Protein AF-A0A0F5I4Z8-F1 (afdb_monomer_lite)

Organism: Bacillus thermotolerans (NCBI:txid1221996)

Secondary structure (DSSP, 8-state):
--SSS-HHHHHHHHHHHHHHHHHHHHHHHHHTT---S-SSSHHHHHHHHHHGGGGGGHHHHHHHHHH-GGGHHHHHHHHHHHTTTTHHHHS--HHHHHHHHHHHHHIIIIIIISGGGHHHHHHHHHHHHHHHHHHHHHHHHHHHHHHHHHHH--

Radius of gyration: 17.78 Å; chains: 1; bounding box: 40×28×57 Å

Sequence (154 aa):
MPIILPMTAVHLIWVIGLGAIFPLGLLIAKLLNIQLLTTDNPLATLGGIVAAPQAFFIPVFIIVYMYIPEYLPFTVGLLGGSHFLPYMWIYRSKAYLFVTLATCLSSLILGGFLVDYAFTLVPLAIVAIYGSGVWLIIKELKQEAVSQKDRLLK

pLDDT: mean 92.79, std 6.93, range [52.69, 98.69]

Structure (mmCIF, N/CA/C/O backbone):
data_AF-A0A0F5I4Z8-F1
#
_entry.id   AF-A0A0F5I4Z8-F1
#
loop_
_atom_site.group_PDB
_atom_site.id
_atom_site.type_symbol
_atom_site.label_atom_id
_atom_site.label_alt_id
_atom_site.label_comp_id
_atom_site.label_asym_id
_atom_site.label_entity_id
_atom_site.label_seq_id
_atom_site.pdbx_PDB_ins_code
_atom_site.Cartn_x
_atom_site.Cartn_y
_atom_site.Cartn_z
_atom_site.occupancy
_atom_site.B_iso_or_equiv
_atom_site.auth_seq_id
_atom_site.auth_comp_id
_atom_site.auth_asym_id
_atom_site.auth_atom_id
_atom_site.pdbx_PDB_model_num
ATOM 1 N N . MET A 1 1 ? 3.739 -8.036 -19.342 1.00 52.69 1 MET A N 1
ATOM 2 C CA . MET A 1 1 ? 3.308 -6.988 -20.300 1.00 52.69 1 MET A CA 1
ATOM 3 C C . MET A 1 1 ? 1.863 -6.596 -20.006 1.00 52.69 1 MET A C 1
ATOM 5 O O . MET A 1 1 ? 1.020 -7.487 -19.989 1.00 52.69 1 MET A O 1
ATOM 9 N N . PRO A 1 2 ? 1.556 -5.318 -19.733 1.00 56.91 2 PRO A N 1
ATOM 10 C CA . PRO A 1 2 ? 0.184 -4.840 -19.623 1.00 56.91 2 PRO A CA 1
ATOM 11 C C . PRO A 1 2 ? -0.512 -5.001 -20.976 1.00 56.91 2 PRO A C 1
ATOM 13 O O . PRO A 1 2 ? 0.045 -4.668 -22.016 1.00 56.91 2 PRO A O 1
ATOM 16 N N . ILE A 1 3 ? -1.729 -5.534 -20.953 1.00 61.28 3 ILE A N 1
ATOM 17 C CA . ILE A 1 3 ? -2.450 -5.947 -22.167 1.00 61.28 3 ILE A CA 1
ATOM 18 C C . ILE A 1 3 ? -3.035 -4.733 -22.922 1.00 61.28 3 ILE A C 1
ATOM 20 O O . ILE A 1 3 ? -3.362 -4.841 -24.097 1.00 61.28 3 ILE A O 1
ATOM 24 N N . ILE A 1 4 ? -3.163 -3.573 -22.260 1.00 79.81 4 ILE A N 1
ATOM 25 C CA . ILE A 1 4 ? -4.024 -2.467 -22.724 1.00 79.81 4 ILE A CA 1
ATOM 26 C C . ILE A 1 4 ? -3.292 -1.116 -22.822 1.00 79.81 4 ILE A C 1
ATOM 28 O O . ILE A 1 4 ? -3.628 -0.305 -23.680 1.00 79.81 4 ILE A O 1
ATOM 32 N N . LEU A 1 5 ? -2.299 -0.847 -21.964 1.00 86.44 5 LEU A N 1
ATOM 33 C CA . LEU A 1 5 ? -1.656 0.471 -21.850 1.00 86.44 5 LEU A CA 1
ATOM 34 C C . LEU A 1 5 ? -0.143 0.402 -22.102 1.00 86.44 5 LEU A C 1
ATOM 36 O O . LEU A 1 5 ? 0.483 -0.584 -21.710 1.00 86.44 5 LEU A O 1
ATOM 40 N N . PRO A 1 6 ? 0.477 1.460 -22.664 1.00 90.94 6 PRO A N 1
ATOM 41 C CA . PRO A 1 6 ? 1.932 1.568 -22.747 1.00 90.94 6 PRO A CA 1
ATOM 42 C C . PRO A 1 6 ? 2.591 1.477 -21.362 1.00 90.94 6 PRO A C 1
ATOM 44 O O . PRO A 1 6 ? 2.075 2.039 -20.395 1.00 90.94 6 PRO A O 1
ATOM 47 N N . MET A 1 7 ? 3.766 0.842 -21.263 1.00 89.81 7 MET A N 1
ATOM 48 C CA . MET A 1 7 ? 4.483 0.678 -19.983 1.00 89.81 7 MET A CA 1
ATOM 49 C C . MET A 1 7 ? 4.735 2.002 -19.261 1.00 89.81 7 MET A C 1
ATOM 51 O O . MET A 1 7 ? 4.546 2.088 -18.052 1.00 89.81 7 MET A O 1
ATOM 55 N N . THR A 1 8 ? 5.079 3.059 -19.997 1.00 90.12 8 THR A N 1
ATOM 56 C CA . THR A 1 8 ? 5.264 4.398 -19.426 1.00 90.12 8 THR A CA 1
ATOM 57 C C . THR A 1 8 ? 4.000 4.899 -18.728 1.00 90.12 8 THR A C 1
ATOM 59 O O . THR A 1 8 ? 4.080 5.432 -17.626 1.00 90.12 8 THR A O 1
ATOM 62 N N . ALA A 1 9 ? 2.822 4.678 -19.321 1.00 92.38 9 ALA A N 1
ATOM 63 C CA . ALA A 1 9 ? 1.555 5.041 -18.694 1.00 92.38 9 ALA A CA 1
ATOM 64 C C . ALA A 1 9 ? 1.307 4.211 -17.427 1.00 92.38 9 ALA A C 1
ATOM 66 O O . ALA A 1 9 ? 0.893 4.763 -16.412 1.00 92.38 9 ALA A O 1
ATOM 67 N N . VAL A 1 10 ? 1.622 2.910 -17.447 1.00 92.12 10 VAL A N 1
ATOM 68 C CA . VAL A 1 10 ? 1.515 2.045 -16.261 1.00 92.12 10 VAL A CA 1
ATOM 69 C C . VAL A 1 10 ? 2.417 2.539 -15.131 1.00 92.12 10 VAL A C 1
ATOM 71 O O . VAL A 1 10 ? 1.949 2.670 -14.004 1.00 92.12 10 VAL A O 1
ATOM 74 N N . HIS A 1 11 ? 3.674 2.882 -15.409 1.00 92.81 11 HIS A N 1
ATOM 75 C CA . HIS A 1 11 ? 4.580 3.422 -14.391 1.00 92.81 11 HIS A CA 1
ATOM 76 C C . HIS A 1 11 ? 4.050 4.726 -13.780 1.00 92.81 11 HIS A C 1
ATOM 78 O O . HIS A 1 11 ? 4.042 4.885 -12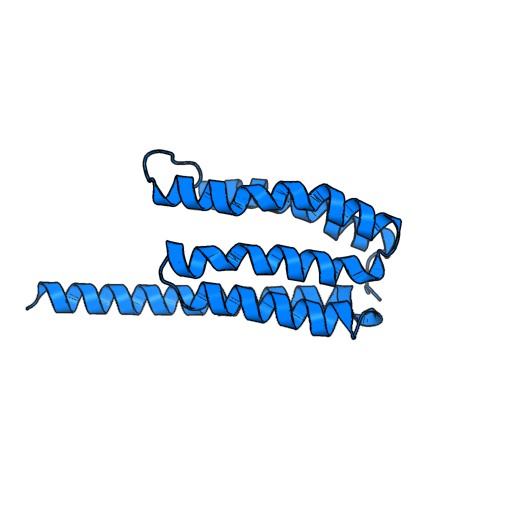.560 1.00 92.81 11 HIS A O 1
ATOM 84 N N . LEU A 1 12 ? 3.550 5.640 -14.617 1.00 91.62 12 LEU A N 1
ATOM 85 C CA . LEU A 1 12 ? 2.964 6.896 -14.149 1.00 91.62 12 LEU A CA 1
ATOM 86 C C . LEU A 1 12 ? 1.695 6.667 -13.323 1.00 91.62 12 LEU A C 1
ATOM 88 O O . LEU A 1 12 ? 1.506 7.354 -12.325 1.00 91.62 12 LEU A O 1
ATOM 92 N N . ILE A 1 13 ? 0.862 5.684 -13.679 1.00 91.56 13 ILE A N 1
ATOM 93 C CA . ILE A 1 13 ? -0.299 5.285 -12.869 1.00 91.56 13 ILE A CA 1
ATOM 94 C C . ILE A 1 13 ? 0.142 4.845 -11.472 1.00 91.56 13 ILE A C 1
ATOM 96 O O . ILE A 1 13 ? -0.498 5.231 -10.499 1.00 91.56 13 ILE A O 1
ATOM 100 N N . TRP A 1 14 ? 1.238 4.093 -11.344 1.00 90.50 14 TRP A N 1
ATOM 101 C CA . TRP A 1 14 ? 1.774 3.720 -10.032 1.00 90.50 14 TRP A CA 1
ATOM 102 C C . TRP A 1 14 ? 2.239 4.942 -9.235 1.00 90.50 14 TRP A C 1
ATOM 104 O O . TRP A 1 14 ? 1.841 5.099 -8.086 1.00 90.50 14 TRP A O 1
ATOM 114 N N . VAL A 1 15 ? 3.034 5.832 -9.834 1.00 90.56 15 VAL A N 1
ATOM 115 C CA . VAL A 1 15 ? 3.597 6.992 -9.119 1.00 90.56 15 VAL A CA 1
ATOM 116 C C . VAL A 1 15 ? 2.518 8.023 -8.763 1.00 90.56 15 VAL A C 1
ATOM 118 O O . VAL A 1 15 ? 2.430 8.458 -7.617 1.00 90.56 15 VAL A O 1
ATOM 121 N N . ILE A 1 16 ? 1.664 8.399 -9.719 1.00 89.88 16 ILE A N 1
ATOM 122 C CA . ILE A 1 16 ? 0.594 9.390 -9.520 1.00 89.88 16 ILE A CA 1
ATOM 123 C C . ILE A 1 16 ? -0.541 8.801 -8.675 1.00 89.88 16 ILE A C 1
ATOM 125 O O . ILE A 1 16 ? -1.092 9.486 -7.814 1.00 89.88 16 ILE A O 1
ATOM 129 N N . GLY A 1 17 ? -0.875 7.524 -8.883 1.00 87.94 17 GLY A N 1
ATOM 130 C CA . GLY A 1 17 ? -1.945 6.835 -8.162 1.00 87.94 17 GLY A CA 1
ATOM 131 C C . GLY A 1 17 ? -1.730 6.804 -6.650 1.00 87.94 17 GLY A C 1
ATOM 132 O O . GLY A 1 17 ? -2.700 6.899 -5.902 1.00 87.94 17 GLY A O 1
ATOM 133 N N . LEU A 1 18 ? -0.478 6.780 -6.183 1.00 86.69 18 LEU A N 1
ATOM 134 C CA . LEU A 1 18 ? -0.152 6.905 -4.757 1.00 86.69 18 LEU A CA 1
ATOM 135 C C . LEU A 1 18 ? -0.653 8.220 -4.154 1.00 86.69 18 LEU A C 1
ATOM 137 O O . LEU A 1 18 ? -1.209 8.223 -3.057 1.00 86.69 18 LEU A O 1
ATOM 141 N N . GLY A 1 19 ? -0.523 9.324 -4.893 1.00 86.00 19 GLY A N 1
ATOM 142 C CA . GLY A 1 19 ? -1.047 10.626 -4.481 1.00 86.00 19 GLY A CA 1
ATOM 143 C C . GLY A 1 19 ? -2.575 10.665 -4.408 1.00 86.00 19 GLY A C 1
ATOM 144 O O . GLY A 1 19 ? -3.131 11.454 -3.647 1.00 86.00 19 GLY A O 1
ATOM 145 N N . ALA A 1 20 ? -3.266 9.790 -5.147 1.00 89.12 20 ALA A N 1
ATOM 146 C CA . ALA A 1 20 ? -4.724 9.702 -5.133 1.00 89.12 20 ALA A CA 1
ATOM 147 C C . ALA A 1 20 ? -5.278 8.931 -3.921 1.00 89.12 20 ALA A C 1
ATOM 149 O O . ALA A 1 20 ? -6.444 9.125 -3.577 1.00 89.12 20 ALA A O 1
ATOM 150 N N . ILE A 1 21 ? -4.470 8.104 -3.242 1.00 88.88 21 ILE A N 1
ATOM 151 C CA . ILE A 1 21 ? -4.927 7.257 -2.125 1.00 88.88 21 ILE A CA 1
ATOM 152 C C . ILE A 1 21 ? -5.558 8.100 -1.013 1.00 88.88 21 ILE A C 1
ATOM 154 O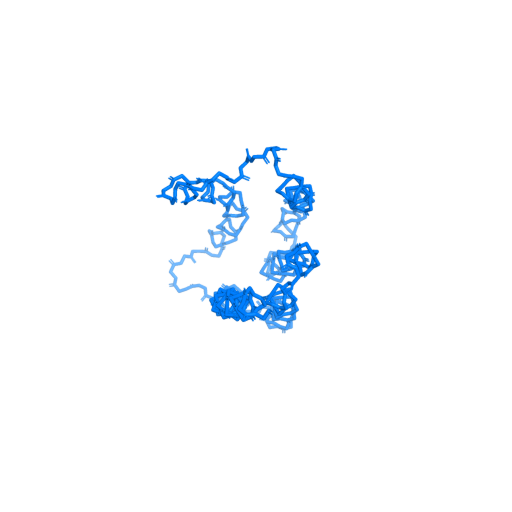 O . ILE A 1 21 ? -6.662 7.802 -0.559 1.00 88.88 21 ILE A O 1
ATOM 158 N N . PHE A 1 22 ? -4.884 9.172 -0.590 1.00 88.69 22 PHE A N 1
ATOM 159 C CA . PHE A 1 22 ? -5.361 9.997 0.519 1.00 88.69 22 PHE A CA 1
ATOM 160 C C . PHE A 1 22 ? -6.636 10.794 0.171 1.00 88.69 22 PHE A C 1
ATOM 162 O O . PHE A 1 22 ? -7.620 10.663 0.904 1.00 88.69 22 PHE A O 1
ATOM 169 N N . PRO A 1 23 ? -6.712 11.535 -0.958 1.00 91.19 23 PRO A N 1
ATOM 170 C CA . PRO A 1 23 ? -7.953 12.180 -1.391 1.00 91.19 23 PRO A CA 1
ATOM 171 C C . PRO A 1 23 ? -9.127 11.209 -1.565 1.00 91.19 23 PRO A C 1
ATOM 173 O O . PRO A 1 23 ? -10.244 11.520 -1.150 1.00 91.19 23 PRO A O 1
ATOM 176 N N . LEU A 1 24 ? -8.890 10.023 -2.138 1.00 92.06 24 LEU A N 1
ATOM 177 C CA . LEU A 1 24 ? -9.929 9.001 -2.289 1.00 92.06 24 LEU A CA 1
ATOM 178 C C . LEU A 1 24 ? -10.389 8.456 -0.934 1.00 92.06 24 LEU A C 1
ATOM 180 O O . LEU A 1 24 ? -11.587 8.266 -0.736 1.00 92.06 24 LEU A O 1
ATOM 184 N N . GLY A 1 25 ? -9.473 8.268 0.018 1.00 90.25 25 GLY A N 1
ATOM 185 C CA . GLY A 1 25 ? -9.813 7.895 1.390 1.00 90.25 25 GLY A CA 1
ATOM 186 C C . GLY A 1 25 ? -10.727 8.920 2.064 1.00 90.25 25 GLY A C 1
ATOM 187 O O . GLY A 1 25 ? -11.748 8.547 2.642 1.00 90.25 25 GLY A O 1
ATOM 188 N N . LEU A 1 26 ? -10.421 10.215 1.925 1.00 91.44 26 LEU A N 1
ATOM 189 C CA . LEU A 1 26 ? -11.274 11.299 2.430 1.00 91.44 26 LEU A CA 1
ATOM 190 C C . LEU A 1 26 ? -12.645 11.328 1.745 1.00 91.44 26 LEU A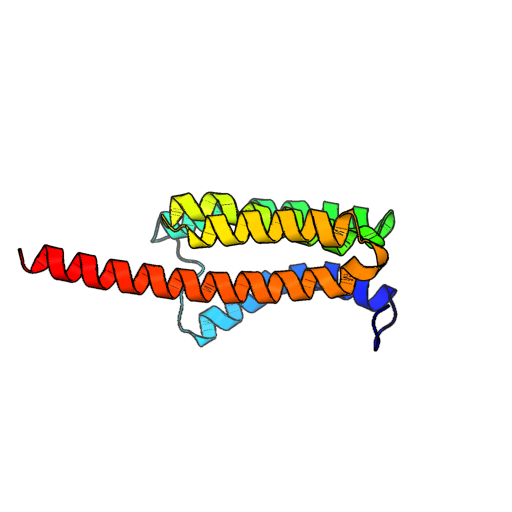 C 1
ATOM 192 O O . LEU A 1 26 ? -13.662 11.535 2.410 1.00 91.44 26 LEU A O 1
ATOM 196 N N . LEU A 1 27 ? -12.688 11.096 0.430 1.00 94.38 27 LEU A N 1
ATOM 197 C CA . LEU A 1 27 ? -13.938 11.024 -0.322 1.00 94.38 27 LEU A CA 1
ATOM 198 C C . LEU A 1 27 ? -14.818 9.867 0.171 1.00 94.38 27 LEU A C 1
ATOM 200 O O . LEU A 1 27 ? -15.990 10.083 0.474 1.00 94.38 27 LEU A O 1
ATOM 204 N N . ILE A 1 28 ? -14.256 8.663 0.300 1.00 93.00 28 ILE A N 1
ATOM 205 C CA . ILE A 1 28 ? -14.972 7.482 0.801 1.00 93.00 28 ILE A CA 1
ATOM 206 C C . ILE A 1 28 ? -15.457 7.722 2.232 1.00 93.00 28 ILE A C 1
ATOM 208 O O . ILE A 1 28 ? -16.612 7.445 2.542 1.00 93.00 28 ILE A O 1
ATOM 212 N N . ALA A 1 29 ? -14.620 8.293 3.097 1.00 91.31 29 ALA A N 1
ATOM 213 C CA . ALA A 1 29 ? -15.023 8.615 4.459 1.00 91.31 29 ALA A CA 1
ATOM 214 C C . ALA A 1 29 ? -16.191 9.598 4.510 1.00 91.31 29 ALA A C 1
ATOM 216 O O . ALA A 1 29 ? -17.137 9.375 5.260 1.00 91.31 29 ALA A O 1
ATOM 217 N N . LYS A 1 30 ? -16.180 10.630 3.661 1.00 92.44 30 LYS A N 1
ATOM 218 C CA . LYS A 1 30 ? -17.305 11.560 3.536 1.00 92.44 30 LYS A CA 1
ATOM 219 C C . LYS A 1 30 ? -18.584 10.848 3.090 1.00 92.44 30 LYS A C 1
ATOM 221 O O . LYS A 1 30 ? -19.637 11.105 3.663 1.00 92.44 30 LYS A O 1
ATOM 226 N N . LEU A 1 31 ? -18.498 9.937 2.117 1.00 95.88 31 LEU A N 1
ATOM 227 C CA . LEU A 1 31 ? -19.644 9.133 1.662 1.00 95.88 31 LEU A CA 1
ATOM 228 C C . LEU A 1 31 ? -20.197 8.220 2.768 1.00 95.88 31 LEU A C 1
ATOM 230 O O . LEU A 1 31 ? -21.400 7.978 2.821 1.00 95.88 31 LEU A O 1
ATOM 234 N N . LEU A 1 32 ? -19.330 7.739 3.659 1.00 93.62 32 LEU A N 1
ATOM 235 C CA . LEU A 1 32 ? -19.688 6.882 4.790 1.00 93.62 32 LEU A CA 1
ATOM 236 C C . LEU A 1 32 ? -20.006 7.658 6.081 1.00 93.62 32 LEU A C 1
ATOM 238 O O . LEU A 1 32 ? -20.281 7.035 7.102 1.00 93.62 32 LEU A O 1
ATOM 242 N N . ASN A 1 33 ? -19.977 8.996 6.058 1.00 91.88 33 ASN A N 1
ATOM 243 C CA . ASN A 1 33 ? -20.102 9.859 7.241 1.00 91.88 33 ASN A CA 1
ATOM 244 C C . ASN A 1 33 ? -19.076 9.543 8.355 1.00 91.88 33 ASN A C 1
ATOM 246 O O . ASN A 1 33 ? -19.367 9.668 9.544 1.00 91.88 33 ASN A O 1
ATOM 250 N N . ILE A 1 34 ? -17.861 9.139 7.973 1.00 88.25 34 ILE A N 1
ATOM 251 C CA . ILE A 1 34 ? -16.744 8.847 8.876 1.00 88.25 34 ILE A CA 1
ATOM 252 C C . ILE A 1 34 ? -15.855 10.088 9.005 1.00 88.25 34 ILE A C 1
ATOM 254 O O . ILE A 1 34 ? -15.390 10.649 8.013 1.00 88.25 34 ILE A O 1
ATOM 258 N N . GLN A 1 35 ? -15.556 10.489 10.240 1.00 84.88 35 GLN A N 1
ATOM 259 C CA . GLN A 1 35 ? -14.597 11.558 10.524 1.00 84.88 35 GLN A CA 1
ATOM 260 C C . GLN A 1 35 ? -13.176 10.982 10.609 1.00 84.88 35 GLN A C 1
ATOM 262 O O . GLN A 1 35 ? -12.748 10.528 11.665 1.00 84.88 35 GLN A O 1
ATOM 267 N N . LEU A 1 36 ? -12.443 10.985 9.488 1.00 79.19 36 LEU A N 1
ATOM 268 C CA . LEU A 1 36 ? -11.052 10.499 9.453 1.00 79.19 36 LEU A CA 1
ATOM 269 C C . LEU A 1 36 ? -10.050 11.458 10.112 1.00 79.19 36 LEU A C 1
ATOM 271 O O . LEU A 1 36 ? -9.066 11.009 10.688 1.00 79.19 36 LEU A O 1
ATOM 275 N N . LEU A 1 37 ? -10.282 12.769 10.009 1.00 80.44 37 LEU A N 1
ATOM 276 C CA . LEU A 1 37 ? -9.377 13.814 10.498 1.00 80.44 37 LEU A CA 1
ATOM 277 C C . LEU A 1 37 ? -9.929 14.443 11.782 1.00 80.44 37 LEU A C 1
ATOM 279 O O . LEU A 1 37 ? -10.277 15.620 11.802 1.00 80.44 37 LEU A O 1
ATOM 283 N N . THR A 1 38 ? -10.054 13.642 12.840 1.00 80.94 38 THR A N 1
ATOM 284 C CA . THR A 1 38 ? -10.425 14.128 14.178 1.00 80.94 38 THR A CA 1
ATOM 285 C C . THR A 1 38 ? -9.197 14.187 15.081 1.00 80.94 38 THR A C 1
ATOM 287 O O . THR A 1 38 ? -8.396 13.253 15.119 1.00 80.94 38 THR A O 1
ATOM 290 N N . THR A 1 39 ? -9.057 15.287 15.817 1.00 80.38 39 THR A N 1
ATOM 291 C CA . THR A 1 39 ? -8.034 15.458 16.859 1.00 80.38 39 THR A CA 1
ATOM 292 C C . THR A 1 39 ? -8.552 15.117 18.254 1.00 80.38 39 THR A C 1
ATOM 294 O O . THR A 1 39 ? -7.760 15.024 19.187 1.00 80.38 39 THR A O 1
ATOM 297 N N . ASP A 1 40 ? -9.862 14.898 18.400 1.00 86.81 40 ASP A N 1
ATOM 298 C CA . ASP A 1 40 ? -10.511 14.633 19.691 1.00 86.81 40 ASP A CA 1
ATOM 299 C C . ASP A 1 40 ? -10.214 13.219 20.203 1.00 86.81 40 ASP A C 1
ATOM 301 O O . ASP A 1 40 ? -10.357 12.924 21.389 1.00 86.81 40 ASP A O 1
ATOM 305 N N . ASN A 1 41 ? -9.772 12.331 19.307 1.00 86.00 41 ASN A N 1
ATOM 306 C CA . ASN A 1 41 ? -9.361 10.976 19.632 1.00 86.00 41 ASN A CA 1
ATOM 307 C C . ASN A 1 41 ? -7.831 10.836 19.515 1.00 86.00 41 ASN A C 1
ATOM 309 O O . ASN A 1 41 ? -7.307 10.802 18.397 1.00 86.00 41 ASN A O 1
ATOM 313 N N . PRO A 1 42 ? -7.103 10.654 20.634 1.00 89.69 42 PRO A N 1
ATOM 314 C CA . PRO A 1 42 ? -5.654 10.455 20.618 1.00 89.69 42 PRO A CA 1
ATOM 315 C C . PRO A 1 42 ? -5.188 9.288 19.737 1.00 89.69 42 PRO A C 1
ATOM 317 O O . PRO A 1 42 ? -4.105 9.362 19.160 1.00 89.69 42 PRO A O 1
ATOM 320 N N . LEU A 1 43 ? -5.996 8.228 19.584 1.00 87.94 43 LEU A N 1
ATOM 321 C CA . LEU A 1 43 ? -5.671 7.105 18.696 1.00 87.94 43 LEU A CA 1
ATOM 322 C C . LEU A 1 43 ? -5.778 7.487 17.217 1.00 87.94 43 LEU A C 1
ATOM 324 O O . LEU A 1 43 ? -4.984 7.002 16.413 1.00 87.94 43 LEU A O 1
ATOM 328 N N . ALA A 1 44 ? -6.719 8.365 16.856 1.00 86.50 44 ALA A N 1
ATOM 329 C CA . ALA A 1 44 ? -6.827 8.882 15.493 1.00 86.50 44 ALA A CA 1
ATOM 330 C C . ALA A 1 44 ? -5.612 9.758 15.153 1.00 86.50 44 ALA A C 1
ATOM 332 O O . ALA A 1 44 ? -4.967 9.546 14.125 1.00 86.50 44 ALA A O 1
ATOM 333 N N . THR A 1 45 ? -5.228 10.657 16.066 1.00 90.00 45 THR A N 1
ATOM 334 C CA . THR A 1 45 ? -4.011 11.474 15.942 1.00 90.00 45 THR A CA 1
ATOM 335 C C . THR A 1 45 ? -2.759 10.603 15.816 1.00 90.00 45 THR A C 1
ATOM 337 O O . THR A 1 45 ? -1.943 10.818 14.920 1.00 90.00 45 THR A O 1
ATOM 340 N N . LEU A 1 46 ? -2.620 9.580 16.667 1.00 91.50 46 LEU A N 1
ATOM 341 C CA . LEU A 1 46 ? -1.493 8.648 16.617 1.00 91.50 46 LEU A CA 1
ATOM 342 C C . LEU A 1 46 ? -1.438 7.882 15.288 1.00 91.50 46 LEU A C 1
ATOM 344 O O . LEU A 1 46 ? -0.367 7.784 14.695 1.00 91.50 46 LEU A O 1
ATOM 348 N N . GLY A 1 47 ? -2.578 7.386 14.795 1.00 90.56 47 GLY A N 1
ATOM 349 C CA . GLY A 1 47 ? -2.667 6.737 13.485 1.00 90.56 47 GLY A CA 1
ATOM 350 C C . GLY A 1 47 ? -2.209 7.657 12.350 1.00 90.56 47 GLY A C 1
ATOM 351 O O . GLY A 1 47 ? -1.402 7.254 11.515 1.00 90.56 47 GLY A O 1
ATOM 352 N N . GLY A 1 48 ? -2.635 8.924 12.367 1.00 89.62 48 GLY A N 1
ATOM 353 C CA . GLY A 1 48 ? -2.191 9.930 11.400 1.00 89.62 48 GLY A CA 1
ATOM 354 C C . GLY A 1 48 ? -0.679 10.178 11.434 1.00 89.62 48 GLY A C 1
ATOM 355 O O . GLY A 1 48 ? -0.032 10.174 10.387 1.00 89.62 48 GLY A O 1
ATOM 356 N N . ILE A 1 49 ? -0.096 10.325 12.628 1.00 92.19 49 ILE A N 1
ATOM 357 C CA . ILE A 1 49 ? 1.358 10.497 12.802 1.00 92.19 49 ILE A CA 1
ATOM 358 C C . ILE A 1 49 ? 2.118 9.279 12.270 1.00 92.19 49 ILE A C 1
ATOM 360 O O . ILE A 1 49 ? 3.131 9.431 11.594 1.00 92.19 49 ILE A O 1
ATOM 364 N N . VAL A 1 50 ? 1.619 8.074 12.537 1.00 93.56 50 VAL A N 1
ATOM 365 C CA . VAL A 1 50 ? 2.215 6.821 12.059 1.00 93.56 50 VAL A CA 1
ATOM 366 C C . VAL A 1 50 ? 2.112 6.666 10.538 1.00 93.56 50 VAL A C 1
ATOM 368 O O . VAL A 1 50 ? 3.000 6.074 9.926 1.00 93.56 50 VAL A O 1
ATOM 371 N N . ALA A 1 51 ? 1.064 7.206 9.910 1.00 91.00 51 ALA A N 1
ATOM 372 C CA . ALA A 1 51 ? 0.920 7.216 8.456 1.00 91.00 51 ALA A CA 1
ATOM 373 C C . ALA A 1 51 ? 1.805 8.268 7.771 1.00 91.00 51 ALA A C 1
ATOM 375 O O . ALA A 1 51 ? 2.259 8.038 6.651 1.00 91.00 51 ALA A O 1
ATOM 376 N N . ALA A 1 52 ? 2.057 9.409 8.420 1.00 91.00 52 ALA A N 1
ATOM 377 C CA . ALA A 1 52 ? 2.756 10.553 7.830 1.00 91.00 52 ALA A CA 1
ATOM 378 C C . ALA A 1 52 ? 4.122 10.224 7.183 1.00 91.00 52 ALA A C 1
ATOM 380 O O . ALA A 1 52 ? 4.397 10.773 6.111 1.00 91.00 52 ALA A O 1
ATOM 381 N N . PRO A 1 53 ? 4.953 9.304 7.726 1.00 93.06 53 PRO A N 1
ATOM 382 C CA . PRO A 1 53 ? 6.175 8.844 7.071 1.00 93.06 53 PRO A CA 1
ATOM 383 C C . PRO A 1 53 ? 6.006 8.388 5.615 1.00 93.06 53 PRO A C 1
ATOM 385 O O . PRO A 1 53 ? 6.933 8.558 4.828 1.00 93.06 53 PRO A O 1
ATOM 388 N N . GLN A 1 54 ? 4.829 7.884 5.222 1.00 91.81 54 GLN A N 1
ATOM 389 C CA . GLN A 1 54 ? 4.566 7.453 3.843 1.00 91.81 54 GLN A CA 1
ATOM 390 C C . GLN A 1 54 ? 4.754 8.569 2.810 1.00 91.81 54 GLN A C 1
ATOM 392 O O . GLN A 1 54 ? 5.176 8.305 1.684 1.00 91.81 54 GLN A O 1
ATOM 397 N N . ALA A 1 55 ? 4.499 9.828 3.182 1.00 90.25 55 ALA A N 1
ATOM 398 C CA . ALA A 1 55 ? 4.703 10.959 2.279 1.00 90.25 55 ALA A CA 1
ATOM 399 C C . ALA A 1 55 ? 6.180 11.108 1.865 1.00 90.25 55 ALA A C 1
ATOM 401 O O . ALA A 1 55 ? 6.471 11.490 0.731 1.00 90.25 55 ALA A O 1
ATOM 402 N N . PHE A 1 56 ? 7.121 10.737 2.741 1.00 91.62 56 PHE A N 1
ATOM 403 C CA . PHE A 1 56 ? 8.557 10.784 2.450 1.00 91.62 56 PHE A CA 1
ATOM 404 C C . PHE A 1 56 ? 9.025 9.668 1.509 1.00 91.62 56 PHE A C 1
ATOM 406 O O . PHE A 1 56 ? 10.151 9.728 1.016 1.00 91.62 56 PHE A O 1
ATOM 413 N N . PHE A 1 57 ? 8.186 8.672 1.211 1.00 92.69 57 PHE A N 1
ATOM 414 C CA . PHE A 1 57 ? 8.516 7.644 0.223 1.00 92.69 57 PHE A CA 1
ATOM 415 C C . PHE A 1 57 ? 8.176 8.066 -1.210 1.00 92.69 57 PHE A C 1
ATOM 417 O O . PHE A 1 57 ? 8.677 7.452 -2.148 1.00 92.69 57 PHE A O 1
ATOM 424 N N . ILE A 1 58 ? 7.428 9.159 -1.414 1.00 91.25 58 ILE A N 1
ATOM 425 C CA . ILE A 1 58 ? 7.154 9.699 -2.757 1.00 91.25 58 ILE A CA 1
ATOM 426 C C . ILE A 1 58 ? 8.460 9.983 -3.531 1.00 91.25 58 ILE A C 1
ATOM 428 O O . ILE A 1 58 ? 8.597 9.468 -4.643 1.00 91.25 58 ILE A O 1
ATOM 432 N N . PRO A 1 59 ? 9.463 10.701 -2.975 1.00 93.56 59 PRO A N 1
ATOM 433 C CA . PRO A 1 59 ? 10.771 10.843 -3.617 1.00 93.56 59 PRO A CA 1
ATOM 434 C C . PRO A 1 59 ? 11.456 9.510 -3.941 1.00 93.56 59 PRO A C 1
ATOM 436 O O . PRO A 1 59 ? 12.065 9.383 -5.000 1.00 93.56 59 PRO A O 1
ATOM 439 N N . VAL A 1 60 ? 11.333 8.500 -3.070 1.00 95.81 60 VAL A N 1
ATOM 440 C CA . VAL A 1 60 ? 11.906 7.164 -3.306 1.00 95.81 60 VAL A CA 1
ATOM 441 C C . VAL A 1 60 ? 11.271 6.525 -4.539 1.00 95.81 60 VAL A C 1
ATOM 443 O O . VAL A 1 60 ? 11.988 6.037 -5.409 1.00 95.81 60 VAL A O 1
ATOM 446 N N . PHE A 1 61 ? 9.945 6.583 -4.667 1.00 94.94 61 PHE A N 1
ATOM 447 C CA . PHE A 1 61 ? 9.243 6.046 -5.834 1.00 94.94 61 PHE A CA 1
ATOM 448 C C . PHE A 1 61 ? 9.605 6.783 -7.126 1.00 94.94 61 PHE A C 1
ATOM 450 O O . PHE A 1 61 ? 9.742 6.144 -8.166 1.00 94.94 61 PHE A O 1
ATOM 457 N N . ILE A 1 62 ? 9.818 8.103 -7.069 1.00 94.69 62 ILE A N 1
ATOM 458 C CA . ILE A 1 62 ? 10.284 8.888 -8.222 1.00 94.69 62 ILE A CA 1
ATOM 459 C C . ILE A 1 62 ? 11.681 8.427 -8.659 1.00 94.69 62 ILE A C 1
ATOM 461 O O . ILE A 1 62 ? 11.900 8.190 -9.844 1.00 94.69 62 ILE A O 1
ATOM 465 N N . ILE A 1 63 ? 12.615 8.244 -7.720 1.00 97.50 63 ILE A N 1
ATOM 466 C CA . ILE A 1 63 ? 13.964 7.752 -8.033 1.00 97.50 63 ILE A CA 1
ATOM 467 C C . ILE A 1 63 ? 13.908 6.333 -8.613 1.00 97.50 63 ILE A C 1
ATOM 469 O O . ILE A 1 63 ? 14.518 6.076 -9.647 1.00 97.50 63 ILE A O 1
ATOM 473 N N . VAL A 1 64 ? 13.131 5.424 -8.019 1.00 97.56 64 VAL A N 1
ATOM 474 C CA . VAL A 1 64 ? 12.955 4.066 -8.562 1.00 97.56 64 VAL A CA 1
ATOM 475 C C . VAL A 1 64 ? 12.381 4.116 -9.978 1.00 97.56 64 VAL A C 1
ATOM 477 O O . VAL A 1 64 ? 12.918 3.462 -10.863 1.00 97.56 64 VAL A O 1
ATOM 480 N N . TYR A 1 65 ? 11.369 4.949 -10.232 1.00 95.88 65 TYR A N 1
ATOM 481 C CA . TYR A 1 65 ? 10.826 5.153 -11.577 1.00 95.88 65 TYR A CA 1
ATOM 482 C C . TYR A 1 65 ? 11.880 5.634 -12.588 1.00 95.88 65 TYR A C 1
ATOM 484 O O . TYR A 1 65 ? 11.882 5.182 -13.730 1.00 95.88 65 TYR A O 1
ATOM 492 N N . MET A 1 66 ? 12.768 6.547 -12.188 1.00 96.50 66 MET A N 1
ATOM 493 C CA . MET A 1 66 ? 13.762 7.131 -13.092 1.00 96.50 66 MET A CA 1
ATOM 494 C C . MET A 1 66 ? 14.891 6.168 -13.469 1.00 96.50 66 MET A C 1
ATOM 496 O O . MET A 1 66 ? 15.405 6.264 -14.581 1.00 96.50 66 MET A O 1
ATOM 500 N N . TYR A 1 67 ? 15.294 5.278 -12.558 1.00 97.88 67 TYR A N 1
ATOM 501 C CA . TYR A 1 67 ? 16.507 4.470 -12.732 1.00 97.88 67 TYR A CA 1
ATOM 502 C C . TYR A 1 67 ? 16.251 2.970 -12.887 1.00 97.88 67 TYR A C 1
ATOM 504 O O . TYR A 1 67 ? 16.989 2.314 -13.614 1.00 97.88 67 TYR A O 1
ATOM 512 N N . ILE A 1 68 ? 15.240 2.429 -12.204 1.00 97.38 68 ILE A N 1
ATOM 513 C CA . ILE A 1 68 ? 14.937 0.990 -12.142 1.00 97.38 68 ILE A CA 1
ATOM 514 C C . ILE A 1 68 ? 13.410 0.752 -12.097 1.00 97.38 68 ILE A C 1
ATOM 516 O O . ILE A 1 68 ? 12.889 0.159 -11.141 1.00 97.38 68 ILE A O 1
ATOM 520 N N . PRO A 1 69 ? 12.651 1.272 -13.085 1.00 96.25 69 PRO A N 1
ATOM 521 C CA . PRO A 1 69 ? 11.192 1.324 -13.033 1.00 96.25 69 PRO A CA 1
ATOM 522 C C . PRO A 1 69 ? 10.522 -0.046 -12.897 1.00 96.25 69 PRO A C 1
ATOM 524 O O . PRO A 1 69 ? 9.425 -0.132 -12.351 1.00 96.25 69 PRO A O 1
ATOM 527 N N . GLU A 1 70 ? 11.167 -1.121 -13.340 1.00 95.69 70 GLU A N 1
ATOM 528 C CA . GLU A 1 70 ? 10.689 -2.495 -13.225 1.00 95.69 70 GLU A CA 1
ATOM 529 C C . GLU A 1 70 ? 10.470 -2.951 -11.771 1.00 95.69 70 GLU A C 1
ATOM 531 O O . GLU A 1 70 ? 9.590 -3.770 -11.506 1.00 95.69 70 GLU A O 1
ATOM 536 N N . TYR A 1 71 ? 11.178 -2.341 -10.812 1.00 97.81 71 TYR A N 1
ATOM 537 C CA . TYR A 1 71 ? 11.035 -2.613 -9.380 1.00 97.81 71 TYR A CA 1
ATOM 538 C C . TYR A 1 71 ? 9.994 -1.730 -8.680 1.00 97.81 71 TYR A C 1
ATOM 540 O O . TYR A 1 71 ? 9.767 -1.903 -7.480 1.00 97.81 71 TYR A O 1
ATOM 548 N N . LEU A 1 72 ? 9.308 -0.824 -9.393 1.00 97.12 72 LEU A N 1
ATOM 549 C CA . LEU A 1 72 ? 8.250 0.009 -8.806 1.00 97.12 72 LEU A CA 1
ATOM 550 C C . LEU A 1 72 ? 7.214 -0.806 -8.013 1.00 97.12 72 LEU A C 1
ATOM 552 O O . LEU A 1 72 ? 6.930 -0.421 -6.874 1.00 97.12 72 LEU A O 1
ATOM 556 N N . PRO A 1 73 ? 6.681 -1.938 -8.524 1.00 97.44 73 PRO A N 1
ATOM 557 C CA . PRO A 1 73 ? 5.702 -2.716 -7.779 1.00 97.44 73 PRO A CA 1
ATOM 558 C C . PRO A 1 73 ? 6.252 -3.295 -6.481 1.00 97.44 73 PRO A C 1
ATOM 560 O O . PRO A 1 73 ? 5.569 -3.274 -5.458 1.00 97.44 73 PRO A O 1
ATOM 563 N N . PHE A 1 74 ? 7.502 -3.765 -6.503 1.00 98.19 74 PHE A N 1
ATOM 564 C CA . PHE A 1 74 ? 8.196 -4.224 -5.307 1.00 98.19 74 PHE A CA 1
ATOM 565 C C . PHE A 1 74 ? 8.334 -3.102 -4.280 1.00 98.19 74 PHE A C 1
ATOM 567 O O . PHE A 1 74 ? 7.924 -3.277 -3.134 1.00 98.19 74 PHE A O 1
ATOM 574 N N . THR A 1 75 ? 8.884 -1.952 -4.677 1.00 97.81 75 THR A N 1
ATOM 575 C CA . THR A 1 75 ? 9.162 -0.848 -3.753 1.00 97.81 75 THR A CA 1
ATOM 576 C C . THR A 1 75 ? 7.874 -0.304 -3.145 1.00 97.81 75 THR A C 1
ATOM 578 O O . THR A 1 75 ? 7.786 -0.143 -1.927 1.00 97.81 75 THR A O 1
ATOM 581 N N . VAL A 1 76 ? 6.854 -0.068 -3.973 1.00 97.00 76 VAL A N 1
ATOM 582 C CA . VAL A 1 76 ? 5.549 0.417 -3.514 1.00 97.00 76 VAL A CA 1
ATOM 583 C C . VAL A 1 76 ? 4.862 -0.610 -2.626 1.00 97.00 76 VAL A C 1
ATOM 585 O O . VAL A 1 76 ? 4.342 -0.246 -1.577 1.00 97.00 76 VAL A O 1
ATOM 588 N N . GLY A 1 77 ? 4.879 -1.888 -2.997 1.00 97.31 77 GLY A N 1
ATOM 589 C CA . GLY A 1 77 ? 4.261 -2.936 -2.197 1.00 97.31 77 GLY A CA 1
ATOM 590 C C . GLY 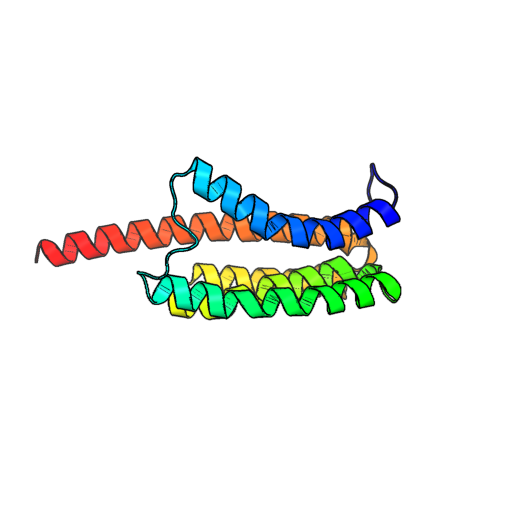A 1 77 ? 4.974 -3.176 -0.862 1.00 97.31 77 GLY A C 1
ATOM 591 O O . GLY A 1 77 ? 4.320 -3.314 0.166 1.00 97.31 77 GLY A O 1
ATOM 592 N N . LEU A 1 78 ? 6.308 -3.150 -0.822 1.00 98.25 78 LEU A N 1
ATOM 593 C CA . LEU A 1 78 ? 7.076 -3.343 0.411 1.00 98.25 78 LEU A CA 1
ATOM 594 C C . LEU A 1 78 ? 6.927 -2.153 1.373 1.00 98.25 78 LEU A C 1
ATOM 596 O O . LEU A 1 78 ? 6.614 -2.340 2.549 1.00 98.25 78 LEU A O 1
ATOM 600 N N . LEU A 1 79 ? 7.124 -0.925 0.885 1.00 96.75 79 LEU A N 1
ATOM 601 C CA . LEU A 1 79 ? 7.002 0.282 1.711 1.00 96.75 79 LEU A CA 1
ATOM 602 C C . LEU A 1 79 ? 5.536 0.587 2.055 1.00 96.75 79 LEU A C 1
ATOM 604 O O . LEU A 1 79 ? 5.211 0.971 3.178 1.00 96.75 79 LEU A O 1
ATOM 608 N N . GLY A 1 80 ? 4.629 0.356 1.108 1.00 95.00 80 GLY A N 1
ATOM 609 C CA . GLY A 1 80 ? 3.186 0.434 1.303 1.00 95.00 80 GLY A CA 1
ATOM 610 C C . GLY A 1 80 ? 2.649 -0.654 2.231 1.00 95.00 80 GLY A C 1
ATOM 611 O O . GLY A 1 80 ? 1.737 -0.393 2.994 1.00 95.00 80 GLY A O 1
ATOM 612 N N . GLY A 1 81 ? 3.210 -1.859 2.255 1.00 96.25 81 GLY A N 1
ATOM 613 C CA . GLY A 1 81 ? 2.805 -2.906 3.197 1.00 96.25 81 GLY A CA 1
ATOM 614 C C . GLY A 1 81 ? 3.320 -2.662 4.619 1.00 96.25 81 GLY A C 1
ATOM 615 O O . GLY A 1 81 ? 2.607 -2.881 5.603 1.00 96.25 81 GLY A O 1
ATOM 616 N N . SER A 1 82 ? 4.554 -2.170 4.745 1.00 96.88 82 SER A N 1
ATOM 617 C CA . SER A 1 82 ? 5.238 -2.046 6.037 1.00 96.88 82 SER A CA 1
ATOM 618 C C . SER A 1 82 ? 4.590 -1.031 6.977 1.00 96.88 82 SER A C 1
ATOM 620 O O . SER A 1 82 ? 4.563 -1.265 8.184 1.00 96.88 82 SER A O 1
ATOM 622 N N . HIS A 1 83 ? 3.985 0.044 6.458 1.00 94.81 83 HIS A N 1
ATOM 623 C CA . HIS A 1 83 ? 3.323 1.027 7.326 1.00 94.81 83 HIS A CA 1
ATOM 624 C C . HIS A 1 83 ? 2.084 0.491 8.046 1.00 94.81 83 HIS A C 1
ATOM 626 O O . HIS A 1 83 ? 1.633 1.125 8.996 1.00 94.81 83 HIS A O 1
ATOM 632 N N . PHE A 1 84 ? 1.533 -0.659 7.638 1.00 96.19 84 PHE A N 1
ATOM 633 C CA . PHE A 1 84 ? 0.455 -1.294 8.393 1.00 96.19 84 PHE A CA 1
ATOM 634 C C . PHE A 1 84 ? 0.942 -1.875 9.730 1.00 96.19 84 PHE A C 1
ATOM 636 O O . PHE A 1 84 ? 0.124 -2.128 10.612 1.00 96.19 84 PHE A O 1
ATOM 643 N N . LEU A 1 85 ? 2.260 -2.046 9.916 1.00 97.38 85 LEU A N 1
ATOM 644 C CA . LEU A 1 85 ? 2.812 -2.746 11.074 1.00 97.38 85 LEU A CA 1
ATOM 645 C C . LEU A 1 85 ? 2.390 -2.112 12.399 1.00 97.38 85 LEU A C 1
ATOM 647 O O . LEU A 1 85 ? 1.890 -2.837 13.254 1.00 97.38 85 LEU A O 1
ATOM 651 N N . PRO A 1 86 ? 2.510 -0.787 12.609 1.00 96.62 86 PRO A N 1
ATOM 652 C CA . PRO A 1 86 ? 2.199 -0.220 13.915 1.00 96.62 86 PRO A CA 1
ATOM 653 C C . PRO A 1 86 ? 0.697 -0.289 14.229 1.00 96.62 86 PRO A C 1
ATOM 655 O O . PRO A 1 86 ? 0.309 -0.307 15.398 1.00 96.62 86 PRO A O 1
ATOM 658 N N . TYR A 1 87 ? -0.157 -0.415 13.209 1.00 95.75 87 TYR A N 1
ATOM 659 C CA . TYR A 1 87 ? -1.599 -0.565 13.390 1.00 95.75 87 TYR A CA 1
ATOM 660 C C . TYR A 1 87 ? -1.997 -1.897 14.025 1.00 95.75 87 TYR A C 1
ATOM 662 O O . TYR A 1 87 ? -3.037 -1.953 14.681 1.00 95.75 87 TYR A O 1
ATOM 670 N N . MET A 1 88 ? -1.154 -2.937 13.947 1.00 96.44 88 MET A N 1
ATOM 671 C CA . MET A 1 88 ? -1.382 -4.165 14.720 1.00 96.44 88 MET A CA 1
ATOM 672 C C . MET A 1 88 ? -1.430 -3.873 16.224 1.00 96.44 88 MET A C 1
ATOM 674 O O . MET A 1 88 ? -2.182 -4.502 16.963 1.00 96.44 88 MET A O 1
ATOM 678 N N . TRP A 1 89 ? -0.615 -2.918 16.676 1.00 95.50 89 TRP A N 1
ATOM 679 C CA . TRP A 1 89 ? -0.504 -2.543 18.076 1.00 95.50 89 TRP A CA 1
ATOM 680 C C . TRP A 1 89 ? -1.559 -1.501 18.446 1.00 95.50 89 TRP A C 1
ATOM 682 O O . TRP A 1 89 ? -2.266 -1.694 19.435 1.00 95.50 89 TRP A O 1
ATOM 692 N N . ILE A 1 90 ? -1.727 -0.461 17.618 1.00 93.69 90 ILE A N 1
ATOM 693 C CA . ILE A 1 90 ? -2.718 0.608 17.836 1.00 93.69 90 ILE A CA 1
ATOM 694 C C . ILE A 1 90 ? -4.135 0.030 17.918 1.00 93.69 90 ILE A C 1
ATOM 696 O O . ILE A 1 90 ? -4.875 0.357 18.843 1.00 93.69 90 ILE A O 1
ATOM 700 N N . TYR A 1 91 ? -4.500 -0.856 16.986 1.00 92.50 91 TYR A N 1
ATOM 701 C CA . TYR A 1 91 ? -5.833 -1.462 16.929 1.00 92.50 91 TYR A CA 1
ATOM 702 C C . TYR A 1 91 ? -5.914 -2.848 17.572 1.00 92.50 91 TYR A C 1
ATOM 704 O O . TYR A 1 91 ? -6.973 -3.463 17.537 1.00 92.50 91 TYR A O 1
ATOM 712 N N . ARG A 1 92 ? -4.818 -3.362 18.151 1.00 94.12 92 ARG A N 1
ATOM 713 C CA . ARG A 1 92 ? -4.744 -4.711 18.751 1.00 94.12 92 ARG A CA 1
ATOM 714 C C . ARG A 1 92 ? -5.255 -5.832 17.833 1.00 94.12 92 ARG A C 1
ATOM 716 O O . ARG A 1 92 ? -5.791 -6.833 18.297 1.00 94.12 92 ARG A O 1
ATOM 723 N N . SER A 1 93 ? -5.051 -5.677 16.531 1.00 96.25 93 SER A N 1
ATOM 724 C CA . SER A 1 93 ? -5.624 -6.536 15.496 1.00 96.25 93 SER A CA 1
ATOM 725 C C . SER A 1 93 ? -4.533 -7.348 14.797 1.00 96.25 93 SER A C 1
ATOM 727 O O . SER A 1 93 ? -3.533 -6.812 14.307 1.00 96.25 93 SER A O 1
ATOM 729 N N . LYS A 1 94 ? -4.725 -8.671 14.728 1.00 97.25 94 LYS A N 1
ATOM 730 C CA . LYS A 1 94 ? -3.804 -9.575 14.020 1.00 97.25 94 LYS A CA 1
ATOM 731 C C . LYS A 1 94 ? -3.962 -9.443 12.510 1.00 97.25 94 LYS A C 1
ATOM 733 O O . LYS A 1 94 ? -3.020 -9.748 11.779 1.00 97.25 94 LYS A O 1
ATOM 738 N N . ALA A 1 95 ? -5.113 -8.963 12.045 1.00 98.06 95 ALA A N 1
ATOM 739 C CA . ALA A 1 95 ? -5.343 -8.684 10.636 1.00 98.06 95 ALA A CA 1
ATOM 740 C C . ALA A 1 95 ? -4.327 -7.677 10.072 1.00 98.06 95 ALA A C 1
ATOM 742 O O . ALA A 1 95 ? -3.808 -7.903 8.982 1.00 98.06 95 ALA A O 1
ATOM 743 N N . TYR A 1 96 ? -3.962 -6.627 10.819 1.00 98.00 96 TYR A N 1
ATOM 744 C CA . TYR A 1 96 ? -2.932 -5.677 10.372 1.00 98.00 96 TYR A CA 1
ATOM 745 C C . TYR A 1 96 ? -1.544 -6.314 10.264 1.00 98.00 96 TYR A C 1
ATOM 747 O O . TYR A 1 96 ? -0.843 -6.064 9.288 1.00 98.00 96 TYR A O 1
ATOM 755 N N . LEU A 1 97 ? -1.172 -7.204 11.194 1.00 98.31 97 LEU A N 1
ATOM 756 C CA . LEU A 1 97 ? 0.076 -7.968 11.081 1.00 98.31 97 LEU A CA 1
ATOM 757 C C . LEU A 1 97 ? 0.070 -8.867 9.835 1.00 98.31 97 LEU A C 1
ATOM 759 O O . LEU A 1 97 ? 1.065 -8.922 9.112 1.00 98.31 97 LEU A O 1
ATOM 763 N N . PHE A 1 98 ? -1.050 -9.549 9.569 1.00 98.62 98 PHE A N 1
ATOM 764 C CA . PHE A 1 98 ? -1.218 -10.341 8.351 1.00 98.62 98 PHE A CA 1
ATOM 765 C C . PHE A 1 98 ? -1.053 -9.471 7.101 1.00 98.62 98 PHE A C 1
ATOM 767 O O . PHE A 1 98 ? -0.243 -9.811 6.244 1.00 98.62 98 PHE A O 1
ATOM 774 N N . VAL A 1 99 ? -1.763 -8.340 7.014 1.00 98.50 99 VAL A N 1
ATOM 775 C CA . VAL A 1 99 ? -1.680 -7.427 5.865 1.00 98.50 99 VAL A CA 1
ATOM 776 C C . VAL A 1 99 ? -0.249 -6.937 5.665 1.00 98.50 99 VAL A C 1
ATOM 778 O O . VAL A 1 99 ? 0.237 -6.980 4.537 1.00 98.50 99 VAL A O 1
ATOM 781 N N . THR A 1 100 ? 0.457 -6.546 6.730 1.00 98.50 100 THR A N 1
ATOM 782 C CA . THR A 1 100 ? 1.866 -6.148 6.642 1.00 98.50 100 THR A CA 1
ATOM 783 C C . THR A 1 100 ? 2.736 -7.256 6.071 1.00 98.50 100 THR A C 1
ATOM 785 O O . THR A 1 100 ? 3.394 -7.056 5.052 1.00 98.50 100 THR A O 1
ATOM 788 N N . LEU A 1 101 ? 2.764 -8.421 6.723 1.00 98.56 101 LEU A N 1
ATOM 789 C CA . LEU A 1 101 ? 3.687 -9.489 6.347 1.00 98.56 101 LEU A CA 1
ATOM 790 C C . LEU A 1 101 ? 3.356 -10.043 4.966 1.00 98.56 101 LEU A C 1
ATOM 792 O O . LEU A 1 101 ? 4.257 -10.197 4.147 1.00 98.56 101 LEU A O 1
ATOM 796 N N . ALA A 1 102 ? 2.077 -10.296 4.689 1.00 98.69 102 ALA A N 1
ATOM 797 C CA . ALA A 1 102 ? 1.646 -10.823 3.406 1.00 98.69 102 ALA A CA 1
ATOM 798 C C . ALA A 1 102 ? 1.991 -9.849 2.276 1.00 98.69 102 ALA A C 1
ATOM 800 O O . ALA A 1 102 ? 2.575 -10.283 1.290 1.00 98.69 102 ALA A O 1
ATOM 801 N N . THR A 1 103 ? 1.715 -8.549 2.440 1.00 98.62 103 THR A N 1
ATOM 802 C CA . THR A 1 103 ? 1.995 -7.547 1.397 1.00 98.62 103 THR A CA 1
ATOM 803 C C . THR A 1 103 ? 3.494 -7.378 1.175 1.00 98.62 103 THR A C 1
ATOM 805 O O . THR A 1 103 ? 3.951 -7.373 0.032 1.00 98.62 103 THR A O 1
ATOM 808 N N . CYS A 1 104 ? 4.283 -7.285 2.248 1.00 98.62 104 CYS A N 1
ATOM 809 C CA . CYS A 1 104 ? 5.735 -7.152 2.151 1.00 98.62 104 CYS A CA 1
ATOM 810 C C . CYS A 1 104 ? 6.382 -8.378 1.497 1.00 98.62 104 CYS A C 1
ATOM 812 O O . CYS A 1 104 ? 7.170 -8.235 0.563 1.00 98.62 104 CYS A O 1
ATOM 814 N N . LEU A 1 105 ? 6.029 -9.584 1.953 1.00 98.62 105 LEU A N 1
ATOM 815 C CA . LEU A 1 105 ? 6.589 -10.827 1.425 1.00 98.62 105 LEU A CA 1
ATOM 816 C C . LEU A 1 105 ? 6.121 -11.096 -0.004 1.00 98.62 105 LEU A C 1
ATOM 818 O O . LEU A 1 105 ? 6.943 -11.461 -0.841 1.00 98.62 105 LEU A O 1
ATOM 822 N N . SER A 1 106 ? 4.843 -10.870 -0.324 1.00 98.44 106 SER A N 1
ATOM 823 C CA . SER A 1 106 ? 4.359 -11.024 -1.698 1.00 98.44 106 SER A CA 1
ATOM 824 C C . SER A 1 106 ? 5.034 -10.028 -2.632 1.00 98.44 106 SER A C 1
ATOM 826 O O . SER A 1 106 ? 5.397 -10.395 -3.741 1.00 98.44 106 SER A O 1
ATOM 828 N N . SER A 1 107 ? 5.250 -8.787 -2.197 1.00 98.31 107 SER A N 1
ATOM 829 C CA . SER A 1 107 ? 5.918 -7.773 -3.019 1.00 98.31 107 SER A CA 1
ATOM 830 C C . SER A 1 107 ? 7.395 -8.092 -3.215 1.00 98.31 107 SER A C 1
ATOM 832 O O . SER A 1 107 ? 7.901 -7.933 -4.320 1.00 98.31 107 SER A O 1
ATOM 834 N N . LEU A 1 108 ? 8.076 -8.608 -2.187 1.00 98.44 108 LEU A N 1
ATOM 835 C CA . LEU A 1 108 ? 9.448 -9.101 -2.305 1.00 98.44 108 LEU A CA 1
ATOM 836 C C . LEU A 1 108 ? 9.544 -10.282 -3.281 1.00 98.44 108 LEU A C 1
ATOM 838 O O . LEU A 1 108 ? 10.370 -10.264 -4.189 1.00 98.44 108 LEU A O 1
ATOM 842 N N . ILE A 1 109 ? 8.684 -11.290 -3.127 1.00 98.44 109 ILE A N 1
ATOM 843 C CA . ILE A 1 109 ? 8.705 -12.497 -3.962 1.00 98.44 109 ILE A CA 1
ATOM 844 C C . ILE A 1 109 ? 8.304 -12.168 -5.405 1.00 98.44 109 ILE A C 1
ATOM 846 O O . ILE A 1 109 ? 9.053 -12.438 -6.340 1.00 98.44 109 ILE A O 1
ATOM 850 N N . LEU A 1 110 ? 7.134 -11.561 -5.594 1.00 98.31 110 LEU A N 1
ATOM 851 C CA . LEU A 1 110 ? 6.546 -11.331 -6.914 1.00 98.31 110 LEU A CA 1
ATOM 852 C C . LEU A 1 110 ? 7.149 -10.115 -7.621 1.00 98.31 110 LEU A C 1
ATOM 854 O O . LEU A 1 110 ? 7.277 -10.120 -8.837 1.00 98.31 110 LEU A O 1
ATOM 858 N N . GLY A 1 111 ? 7.488 -9.063 -6.880 1.00 97.06 111 GLY A N 1
ATOM 859 C CA . GLY A 1 111 ? 8.041 -7.835 -7.446 1.00 97.06 111 GLY A CA 1
ATOM 860 C C . GLY A 1 111 ? 9.567 -7.814 -7.502 1.00 97.06 111 GLY A C 1
ATOM 861 O O . GLY A 1 111 ? 10.121 -7.146 -8.365 1.00 97.06 111 GLY A O 1
ATOM 862 N N . GLY A 1 112 ? 10.239 -8.509 -6.580 1.00 97.06 112 GLY A N 1
ATOM 863 C CA . GLY A 1 112 ? 11.701 -8.553 -6.510 1.00 97.06 112 GLY A C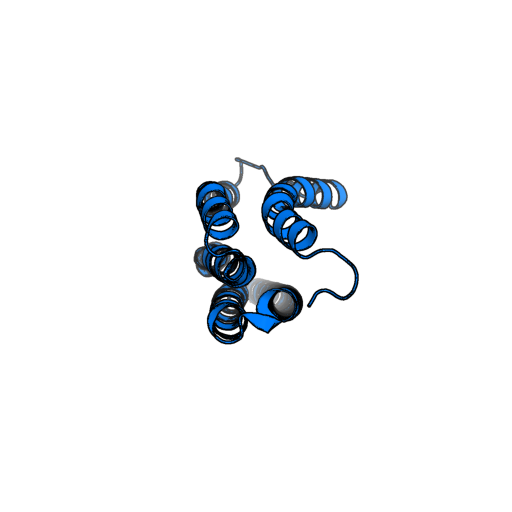A 1
ATOM 864 C C . GLY A 1 112 ? 12.302 -9.711 -7.304 1.00 97.06 112 GLY A C 1
ATOM 865 O O . GLY A 1 112 ? 13.217 -9.496 -8.089 1.00 97.06 112 GLY A O 1
ATOM 866 N N . PHE A 1 113 ? 11.780 -10.932 -7.136 1.00 97.44 113 PHE A N 1
ATOM 867 C CA . PHE A 1 113 ? 12.323 -12.122 -7.811 1.00 97.44 113 PHE A CA 1
ATOM 868 C C . PHE A 1 113 ? 11.617 -12.472 -9.129 1.00 97.44 113 PHE A C 1
ATOM 870 O O . PHE A 1 113 ? 12.219 -13.121 -9.980 1.00 97.44 113 PHE A O 1
ATOM 877 N N . LEU A 1 114 ? 10.364 -12.045 -9.323 1.00 97.00 114 LEU A N 1
ATOM 878 C CA . LEU A 1 114 ? 9.584 -12.268 -10.553 1.00 97.00 114 LEU A CA 1
ATOM 879 C C . LEU A 1 114 ? 9.299 -10.949 -11.292 1.00 97.00 114 LEU A C 1
ATOM 881 O O . LEU A 1 114 ? 8.172 -10.695 -11.723 1.00 97.00 114 LEU A O 1
ATOM 885 N N . VAL A 1 115 ? 10.330 -10.108 -11.426 1.00 95.88 115 VAL A N 1
ATOM 886 C CA . VAL A 1 115 ? 10.221 -8.702 -11.857 1.00 95.88 115 VAL A CA 1
ATOM 887 C C . VAL A 1 115 ? 9.461 -8.510 -13.182 1.00 95.88 115 VAL A C 1
ATOM 889 O O . VAL A 1 115 ? 8.633 -7.607 -13.292 1.00 95.88 115 VAL A O 1
ATOM 892 N N . ASP A 1 116 ? 9.610 -9.427 -14.143 1.00 94.12 116 ASP A N 1
ATOM 893 C CA . ASP A 1 116 ? 8.916 -9.386 -15.445 1.00 94.12 116 ASP A CA 1
ATOM 894 C C . ASP A 1 116 ? 7.379 -9.419 -15.331 1.00 94.12 116 ASP A C 1
ATOM 896 O O . ASP A 1 116 ? 6.647 -8.948 -16.212 1.00 94.12 116 ASP A O 1
ATOM 900 N N . TYR A 1 117 ? 6.876 -9.968 -14.224 1.00 94.38 117 TYR A N 1
ATOM 901 C CA . TYR A 1 117 ? 5.454 -10.107 -13.919 1.00 94.38 117 TYR A CA 1
ATOM 902 C C . TYR A 1 117 ? 4.985 -9.151 -12.815 1.00 94.38 117 TYR A C 1
ATOM 904 O O . TYR A 1 117 ? 3.790 -9.126 -12.494 1.00 94.38 117 TYR A O 1
ATOM 912 N N . ALA A 1 118 ? 5.885 -8.337 -12.254 1.00 96.00 118 ALA A N 1
ATOM 913 C CA . ALA A 1 118 ? 5.648 -7.522 -11.065 1.00 96.00 118 ALA A CA 1
ATOM 914 C C . ALA A 1 118 ? 4.420 -6.610 -11.201 1.00 96.00 118 ALA A C 1
ATOM 916 O O . ALA A 1 118 ? 3.548 -6.593 -10.332 1.00 96.00 118 ALA A O 1
ATOM 917 N N . PHE A 1 119 ? 4.294 -5.917 -12.337 1.00 94.38 119 PHE A N 1
ATOM 918 C CA . PHE A 1 119 ? 3.190 -4.987 -12.611 1.00 94.38 119 PHE A CA 1
ATOM 919 C C . PHE A 1 119 ? 1.811 -5.643 -12.707 1.00 94.38 119 PHE A C 1
ATOM 921 O O . PHE A 1 119 ? 0.804 -4.940 -12.709 1.00 94.38 119 PHE A O 1
ATOM 928 N N . THR A 1 120 ? 1.748 -6.970 -12.812 1.00 93.50 120 THR A N 1
ATOM 929 C CA . THR A 1 120 ? 0.490 -7.728 -12.845 1.00 93.50 120 THR A CA 1
ATOM 930 C C . THR A 1 120 ? 0.271 -8.481 -11.539 1.00 93.50 120 THR A C 1
ATOM 932 O O . THR A 1 120 ? -0.788 -8.360 -10.928 1.00 93.50 120 THR A O 1
ATOM 935 N N . LEU A 1 121 ? 1.273 -9.230 -11.076 1.00 96.31 121 LEU A N 1
ATOM 936 C CA . LEU A 1 121 ? 1.122 -10.111 -9.920 1.00 96.31 121 LEU A CA 1
ATOM 937 C C . LEU A 1 121 ? 1.070 -9.350 -8.594 1.00 96.31 121 LEU A C 1
ATOM 939 O O . LEU A 1 121 ? 0.294 -9.732 -7.721 1.00 96.31 121 LEU A O 1
ATOM 943 N N . VAL A 1 122 ? 1.838 -8.265 -8.435 1.00 97.25 122 VAL A N 1
ATOM 944 C CA . VAL A 1 122 ? 1.850 -7.508 -7.174 1.00 97.25 122 VAL A CA 1
ATOM 945 C C . VAL A 1 122 ? 0.501 -6.826 -6.905 1.00 97.25 122 VAL A C 1
ATOM 947 O O . VAL A 1 122 ? -0.035 -7.042 -5.820 1.00 97.25 122 VAL A O 1
ATOM 950 N N . PRO A 1 123 ? -0.126 -6.083 -7.844 1.00 94.88 123 PRO A N 1
ATOM 951 C CA . PRO A 1 123 ? -1.466 -5.530 -7.624 1.00 94.88 123 PRO A CA 1
ATOM 952 C C . PRO A 1 123 ? -2.518 -6.587 -7.295 1.00 94.88 123 PRO A C 1
ATOM 954 O O . PRO A 1 123 ? -3.324 -6.384 -6.391 1.00 94.88 123 PRO A O 1
ATOM 957 N N . LEU A 1 124 ? -2.502 -7.727 -7.996 1.00 96.81 124 LEU A N 1
ATOM 958 C CA . LEU A 1 124 ? -3.438 -8.823 -7.735 1.00 96.81 124 LEU A CA 1
ATOM 959 C C . LEU A 1 124 ? -3.242 -9.408 -6.334 1.00 96.81 124 LEU A C 1
ATOM 961 O O . LEU A 1 124 ? -4.221 -9.634 -5.621 1.00 96.81 124 LEU A O 1
ATOM 965 N N . ALA A 1 125 ? -1.988 -9.596 -5.915 1.00 98.38 125 ALA A N 1
ATOM 966 C CA . ALA A 1 125 ? -1.667 -10.022 -4.561 1.00 98.38 125 ALA A CA 1
ATOM 967 C C . ALA A 1 125 ? -2.161 -9.002 -3.527 1.00 98.38 125 ALA A C 1
ATOM 969 O O . ALA A 1 125 ? -2.841 -9.391 -2.582 1.00 98.38 125 ALA A O 1
ATOM 970 N N . ILE A 1 126 ? -1.905 -7.704 -3.729 1.00 97.69 126 ILE A N 1
ATOM 971 C CA . ILE A 1 126 ? -2.369 -6.633 -2.832 1.00 97.69 126 ILE A CA 1
ATOM 972 C C . ILE A 1 126 ? -3.897 -6.648 -2.704 1.00 97.69 126 ILE A C 1
ATOM 974 O O . ILE A 1 126 ? -4.407 -6.613 -1.586 1.00 97.69 126 ILE A O 1
ATOM 978 N N . VAL A 1 127 ? -4.639 -6.759 -3.812 1.00 97.50 127 VAL A N 1
ATOM 979 C CA . VAL A 1 127 ? -6.111 -6.838 -3.790 1.00 97.50 127 VAL A CA 1
ATOM 980 C C . VAL A 1 127 ? -6.586 -8.046 -2.981 1.00 97.50 127 VAL A C 1
ATOM 982 O O . VAL A 1 127 ? -7.448 -7.902 -2.111 1.00 97.50 127 VAL A O 1
ATOM 985 N N . ALA A 1 128 ? -6.010 -9.226 -3.222 1.00 98.50 128 ALA A N 1
ATOM 986 C CA . ALA A 1 128 ? -6.369 -10.439 -2.493 1.00 98.50 128 ALA A CA 1
ATOM 987 C C . ALA A 1 128 ? -6.048 -10.328 -0.990 1.00 98.50 128 ALA A C 1
ATOM 989 O O . ALA A 1 128 ? -6.867 -10.702 -0.143 1.00 98.50 128 ALA A O 1
ATOM 990 N N . ILE A 1 129 ? -4.881 -9.777 -0.649 1.00 98.69 129 ILE A N 1
ATOM 991 C CA . ILE A 1 129 ? -4.423 -9.595 0.732 1.00 98.69 129 ILE A CA 1
ATOM 992 C C . ILE A 1 129 ? -5.297 -8.575 1.457 1.00 98.69 129 ILE A C 1
ATOM 994 O O . ILE A 1 129 ? -5.749 -8.854 2.565 1.00 98.69 129 ILE A O 1
ATOM 998 N N . TYR A 1 130 ? -5.587 -7.424 0.848 1.00 97.12 130 TYR A N 1
ATOM 999 C CA . TYR A 1 130 ? -6.417 -6.391 1.471 1.00 97.12 130 TYR A CA 1
ATOM 1000 C C . TYR A 1 130 ? -7.863 -6.861 1.625 1.00 97.12 130 TYR A C 1
ATOM 1002 O O . TYR A 1 130 ? -8.446 -6.659 2.687 1.00 97.12 130 TYR A O 1
ATOM 1010 N N . GLY A 1 131 ? -8.423 -7.563 0.633 1.00 98.00 131 GLY A N 1
ATOM 1011 C CA . GLY A 1 131 ? -9.742 -8.191 0.761 1.00 98.00 131 GLY A CA 1
ATOM 1012 C C . GLY A 1 131 ? -9.798 -9.194 1.919 1.00 98.00 131 GLY A C 1
ATOM 1013 O O . GLY A 1 131 ? -10.722 -9.161 2.734 1.00 98.00 131 GLY A O 1
ATOM 1014 N N . SER A 1 132 ? -8.763 -10.028 2.053 1.00 98.38 132 SER A N 1
ATOM 1015 C CA . SER A 1 132 ? -8.621 -10.960 3.180 1.00 98.38 132 SER A CA 1
ATOM 1016 C C . SER A 1 132 ? -8.459 -10.223 4.515 1.00 98.38 132 SER A C 1
ATOM 1018 O O . SER A 1 132 ? -9.066 -10.611 5.510 1.00 98.38 132 SER A O 1
ATOM 1020 N N . GLY A 1 133 ? -7.690 -9.133 4.538 1.00 98.25 133 GLY A N 1
ATOM 1021 C CA . GLY A 1 133 ? -7.497 -8.272 5.703 1.00 98.25 133 GLY A CA 1
ATOM 1022 C C . GLY A 1 133 ? -8.802 -7.647 6.188 1.00 98.25 133 GLY A C 1
ATOM 1023 O O . GLY A 1 133 ? -9.120 -7.749 7.369 1.00 98.25 133 GLY A O 1
ATOM 1024 N N . VAL A 1 134 ? -9.610 -7.089 5.282 1.00 96.81 134 VAL A N 1
ATOM 1025 C CA . VAL A 1 134 ? -10.945 -6.556 5.605 1.00 96.81 134 VAL A CA 1
ATOM 1026 C C . VAL A 1 134 ? -11.831 -7.644 6.209 1.00 96.81 134 VAL A C 1
ATOM 1028 O O . VAL A 1 134 ? -12.466 -7.425 7.241 1.00 96.81 134 VAL A O 1
ATOM 1031 N N . TRP A 1 135 ? -11.849 -8.839 5.612 1.00 98.12 135 TRP A N 1
ATOM 1032 C CA . TRP A 1 135 ? -12.611 -9.965 6.151 1.00 98.12 135 TRP A CA 1
ATOM 1033 C C . TRP A 1 135 ? -12.146 -10.371 7.561 1.00 98.12 135 TRP A C 1
ATOM 1035 O O . TRP A 1 135 ? -12.982 -10.593 8.442 1.00 98.12 135 TRP A O 1
ATOM 1045 N N . LEU A 1 136 ? -10.831 -10.417 7.802 1.00 98.25 136 LEU A N 1
ATOM 1046 C CA . LEU A 1 136 ? -10.258 -10.707 9.118 1.00 98.25 136 LEU A CA 1
ATOM 1047 C C . LEU A 1 136 ? -10.629 -9.639 10.154 1.00 98.25 136 LEU A C 1
ATOM 1049 O O . LEU A 1 136 ? -11.051 -10.004 11.248 1.00 98.25 136 LEU A O 1
ATOM 1053 N N . ILE A 1 137 ? -10.558 -8.351 9.803 1.00 97.38 137 ILE A N 1
ATOM 1054 C CA . ILE A 1 137 ? -10.961 -7.246 10.689 1.00 97.38 137 ILE A CA 1
ATOM 1055 C C . ILE A 1 137 ? -12.441 -7.380 11.063 1.00 97.38 137 ILE A C 1
ATOM 1057 O O . ILE A 1 137 ? -12.794 -7.310 12.237 1.00 97.38 137 ILE A O 1
ATOM 1061 N N . ILE A 1 138 ? -13.325 -7.648 10.094 1.00 97.12 138 ILE A N 1
ATOM 1062 C CA . ILE A 1 138 ? -14.757 -7.854 10.369 1.00 97.12 138 ILE A CA 1
ATOM 1063 C C . ILE A 1 138 ? -14.968 -9.036 11.327 1.00 97.12 138 ILE A C 1
ATOM 1065 O O . ILE A 1 138 ? -15.840 -8.986 12.198 1.00 97.12 138 ILE A O 1
ATOM 1069 N N . LYS A 1 139 ? -14.186 -10.110 11.177 1.00 97.38 139 LYS A N 1
ATOM 1070 C CA . LYS A 1 139 ? -14.246 -11.271 12.070 1.00 97.38 139 LYS A CA 1
ATOM 1071 C C . LYS A 1 139 ? -13.786 -10.918 13.488 1.00 97.38 139 LYS A C 1
ATOM 1073 O O . LYS A 1 139 ? -14.467 -11.310 14.433 1.00 97.38 139 LYS A O 1
ATOM 1078 N N . GLU A 1 140 ? -12.687 -10.180 13.632 1.00 96.69 140 GLU A N 1
ATOM 1079 C CA . GLU A 1 140 ? -12.173 -9.710 14.926 1.00 96.69 140 GLU A CA 1
ATOM 1080 C C . GLU A 1 140 ? -13.199 -8.813 15.634 1.00 96.69 140 GLU A C 1
ATOM 1082 O O . GLU A 1 140 ? -13.573 -9.099 16.769 1.00 96.69 140 GLU A O 1
ATOM 1087 N N . LEU A 1 141 ? -13.774 -7.832 14.929 1.00 95.56 141 LEU A N 1
ATOM 1088 C CA . LEU A 1 141 ? -14.803 -6.939 15.479 1.00 95.56 141 LEU A CA 1
ATOM 1089 C C . LEU A 1 141 ? -16.049 -7.698 15.965 1.00 95.56 141 LEU A C 1
ATOM 1091 O O . LEU A 1 141 ? -16.597 -7.397 17.026 1.00 95.56 141 LEU A O 1
ATOM 1095 N N . LYS A 1 142 ? -16.501 -8.717 15.219 1.00 95.25 142 LYS A N 1
ATOM 1096 C CA . LYS A 1 142 ? -17.629 -9.566 15.645 1.00 95.25 142 LYS A CA 1
ATOM 1097 C C . LYS A 1 142 ? -17.304 -10.357 16.913 1.00 95.25 142 LYS A C 1
ATOM 1099 O O . LYS A 1 142 ? -18.166 -10.493 17.778 1.00 95.25 142 LYS A O 1
ATOM 1104 N N . GLN A 1 143 ? -16.087 -10.887 17.027 1.00 93.44 143 GLN A N 1
ATOM 1105 C CA . GLN A 1 143 ? -15.649 -11.639 18.206 1.00 93.44 143 GLN A CA 1
ATOM 1106 C C . GLN A 1 143 ? -15.525 -10.738 19.439 1.00 93.44 143 GLN A C 1
ATOM 1108 O O . GLN A 1 143 ? -15.945 -11.132 20.527 1.00 93.44 143 GLN A O 1
ATOM 1113 N N . GLU A 1 144 ? -15.005 -9.523 19.267 1.00 91.56 144 GLU A N 1
ATOM 1114 C CA . GLU A 1 144 ? -14.924 -8.526 20.336 1.00 91.56 144 GLU A CA 1
ATOM 1115 C C . GLU A 1 144 ? -16.310 -8.117 20.840 1.00 91.56 144 GLU A C 1
ATOM 1117 O O . GLU A 1 144 ? -16.528 -8.101 22.051 1.00 91.56 144 GLU A O 1
ATOM 1122 N N . ALA A 1 145 ? -17.273 -7.889 19.942 1.00 90.94 145 ALA A N 1
ATOM 1123 C CA . ALA A 1 145 ? -18.645 -7.550 20.319 1.00 90.94 145 ALA A CA 1
ATOM 1124 C C . ALA A 1 145 ? -19.331 -8.663 21.137 1.00 90.94 145 ALA A C 1
ATOM 1126 O O . ALA A 1 145 ? -19.996 -8.380 22.136 1.00 90.94 145 ALA A O 1
ATOM 1127 N N . VAL A 1 146 ? -19.146 -9.933 20.750 1.00 90.81 146 VAL A N 1
ATOM 1128 C CA . VAL A 1 146 ? -19.663 -11.089 21.509 1.00 90.81 146 VAL A CA 1
ATOM 1129 C C . VAL A 1 146 ? -18.994 -11.173 22.884 1.00 90.81 146 VAL A C 1
ATOM 1131 O O . VAL A 1 146 ? -19.683 -11.237 23.898 1.00 90.81 146 VAL A O 1
ATOM 1134 N N . SER A 1 147 ? -17.663 -11.075 22.933 1.00 89.75 147 SER A N 1
ATOM 1135 C CA . SER A 1 147 ? -16.885 -11.101 24.180 1.00 89.75 147 SER A CA 1
ATOM 1136 C C . SER A 1 147 ? -17.277 -9.973 25.143 1.00 89.75 147 SER A C 1
ATOM 1138 O O . SER A 1 147 ? -17.395 -10.188 26.350 1.00 89.75 147 SER A O 1
ATOM 1140 N N . GLN A 1 148 ? -17.526 -8.767 24.625 1.00 88.75 148 GLN A N 1
ATOM 1141 C CA . GLN A 1 148 ? -17.978 -7.632 25.426 1.00 88.75 148 GLN A CA 1
ATOM 1142 C C . GLN A 1 148 ? -19.380 -7.869 25.998 1.00 88.75 148 GLN A C 1
ATOM 1144 O O . GLN A 1 148 ? -19.602 -7.601 27.177 1.00 88.75 148 GLN A O 1
ATOM 1149 N N . LYS A 1 149 ? -20.305 -8.413 25.198 1.00 88.69 149 LYS A N 1
ATOM 1150 C CA . LYS A 1 149 ? -21.650 -8.774 25.664 1.00 88.69 149 LYS A CA 1
ATOM 1151 C C . LYS A 1 149 ? -21.597 -9.815 26.787 1.00 88.69 149 LYS A C 1
ATOM 1153 O O . LYS A 1 149 ? -22.256 -9.628 27.804 1.00 88.69 149 LYS A O 1
ATOM 1158 N N . ASP A 1 150 ? -20.775 -10.853 26.648 1.00 88.75 150 ASP A N 1
ATOM 1159 C CA . ASP A 1 150 ? -20.630 -11.905 27.664 1.00 88.75 150 ASP A CA 1
ATOM 1160 C C . ASP A 1 150 ? -20.027 -11.388 28.980 1.00 88.75 150 ASP A C 1
ATOM 1162 O O . ASP A 1 150 ? -20.361 -11.891 30.050 1.00 88.75 150 ASP A O 1
ATOM 1166 N N . ARG A 1 151 ? -19.149 -10.373 28.924 1.00 88.88 151 ARG A N 1
ATOM 1167 C CA . ARG A 1 151 ? -18.592 -9.715 30.122 1.00 88.88 151 ARG A CA 1
ATOM 1168 C C . ARG A 1 151 ? -19.603 -8.849 30.865 1.00 88.88 151 ARG A C 1
ATOM 1170 O O . ARG A 1 151 ? -19.455 -8.696 32.065 1.00 88.88 151 ARG A O 1
ATOM 1177 N N . LEU A 1 152 ? -20.581 -8.274 30.167 1.00 87.38 152 LEU A N 1
ATOM 1178 C CA . LEU A 1 152 ? -21.626 -7.439 30.773 1.00 87.38 152 LEU A CA 1
ATOM 1179 C C . LEU A 1 152 ? -22.759 -8.265 31.406 1.00 87.38 152 LEU A C 1
ATOM 1181 O O . LEU A 1 152 ? -23.531 -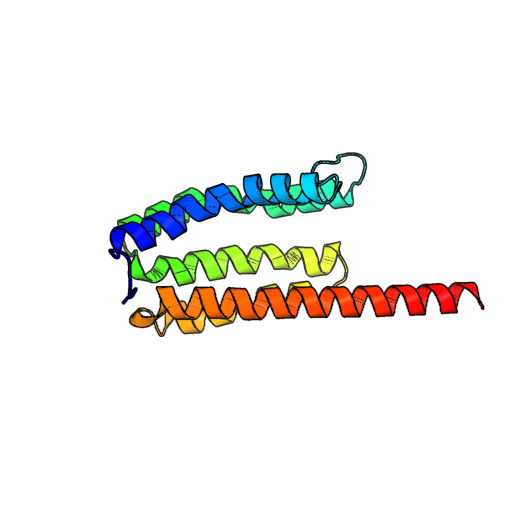7.730 32.194 1.00 87.38 152 LEU A O 1
ATOM 1185 N N . LEU A 1 153 ? -22.883 -9.543 31.032 1.00 82.38 153 LEU A N 1
ATOM 1186 C CA . LEU A 1 153 ? -23.885 -10.479 31.559 1.00 82.38 153 LEU A CA 1
ATOM 1187 C C . LEU A 1 153 ? -23.385 -11.305 32.758 1.00 82.38 153 LEU A C 1
ATOM 1189 O O . LEU A 1 153 ? -24.154 -12.095 33.304 1.00 82.38 153 LEU A O 1
ATOM 1193 N N . LYS A 1 154 ? -22.112 -11.156 33.135 1.00 74.12 154 LYS A N 1
ATOM 1194 C CA . LYS A 1 154 ? -21.505 -11.745 34.337 1.00 74.12 154 LYS A CA 1
ATOM 1195 C C . LYS A 1 154 ? -21.381 -10.689 35.421 1.00 74.12 154 LYS A C 1
ATOM 1197 O O . LYS A 1 154 ? -21.549 -11.073 36.596 1.00 74.12 154 LYS A O 1
#

InterPro domains:
  IPR053824 Protein of unknown function DUF7010 [PF22765] (5-139)

Foldseek 3Di:
DDPPDDPVVLLCCLLVVVVVPVVVVVVVCVVVVHDQDDPVDVLSVVLCVLCVVVVVCSVVSVVCCVPPSLLSLLSCQQSVLQSLVCVCVSVVAVLSVQSNVQSNVQSCVCCVVVSVCSSPRNVVSNVVSVVVSVVRVVVVVVVVVVVVVVVVVD